Protein AF-A0A7X6URT0-F1 (afdb_monomer)

Solvent-accessible surface area (backbone atoms only — not comparable to full-atom values): 8533 Å² total; per-residue (Å²): 134,80,68,89,43,73,66,56,45,52,53,51,47,53,52,52,43,52,52,22,53,51,53,45,68,74,49,70,93,68,91,60,69,86,73,77,69,92,66,58,69,69,62,54,50,52,52,52,52,51,54,47,52,52,51,55,54,51,51,64,73,51,76,65,82,70,86,81,68,63,72,61,50,54,57,54,46,63,75,30,63,69,38,48,68,62,54,54,51,45,50,29,50,50,52,44,18,50,49,49,18,54,52,42,22,61,68,31,26,84,78,68,35,60,70,61,16,44,54,54,10,49,52,51,21,51,48,45,45,50,61,73,64,55,67,78,93,74,87,93,80,86,77,85,132

pLDDT: mean 75.37, std 14.19, range [40.09, 92.75]

Radius of gyration: 19.36 Å; Cα contacts (8 Å, |Δi|>4): 88; chains: 1; bounding box: 54×44×46 Å

Secondary structure (DSSP, 8-state):
----SHHHHHHHHHHHHHHHHHHHHHS----------SS-HH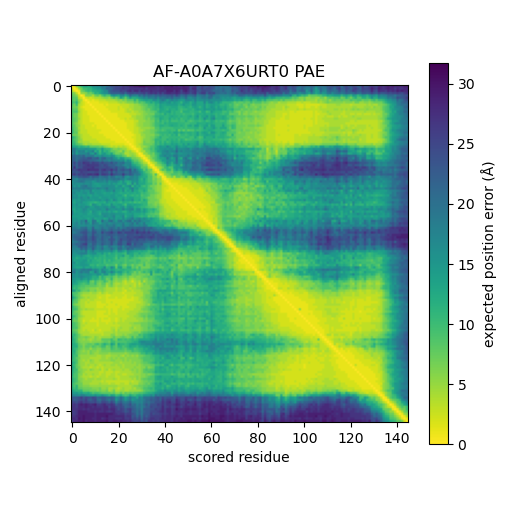HHHHHHHHHHHHHHHHHHHTTTS-SS--HHHHHHHHHTTTSHHHHHHHHHHHHHHHHHHHHHHHHHHHHH-HHHHHHHHHHHHHHHHHHHH-------S----

Mean predicted aligned error: 11.7 Å

Foldseek 3Di:
DPPPDPVVLVVVLVVLLVVLVVQLVVQPDDDFDPDDDPDDPVVLVVVLVVQVVVVVVVCVVVVPPPPDDPSSVVSVCVNCVSVNSVVSSVVSLQSNLVSQLVVQQVVCCVPPHNPVSNVVSVVSSVVSCCVSVCDDPDDPPPDDD

Structure (mmCIF, N/CA/C/O backbone):
data_AF-A0A7X6URT0-F1
#
_entry.id   AF-A0A7X6URT0-F1
#
loop_
_atom_site.group_PDB
_atom_site.id
_atom_site.type_symbol
_atom_site.label_atom_id
_atom_site.label_alt_id
_atom_site.label_comp_id
_atom_site.label_asym_id
_atom_site.label_entity_id
_atom_site.label_seq_id
_atom_site.pdbx_PDB_ins_code
_atom_site.Cartn_x
_atom_site.Cartn_y
_atom_site.Cartn_z
_atom_site.occupancy
_atom_site.B_iso_or_equiv
_atom_site.auth_seq_id
_atom_site.auth_comp_id
_atom_site.auth_asym_id
_atom_site.auth_atom_id
_atom_site.pdbx_PDB_model_num
ATOM 1 N N . MET A 1 1 ? -20.483 3.414 1.244 1.00 42.28 1 MET A N 1
ATOM 2 C CA . MET A 1 1 ? -21.328 2.794 2.282 1.00 42.28 1 MET A CA 1
ATOM 3 C C . MET A 1 1 ? -20.397 2.156 3.295 1.00 42.28 1 MET A C 1
ATOM 5 O O . MET A 1 1 ? -19.722 1.196 2.954 1.00 42.28 1 MET A O 1
ATOM 9 N N . VAL A 1 2 ? -20.244 2.770 4.468 1.00 47.59 2 VAL A N 1
ATOM 10 C CA . VAL A 1 2 ? -19.432 2.207 5.557 1.00 47.59 2 VAL A CA 1
ATOM 11 C C . VAL A 1 2 ? -20.290 1.127 6.224 1.00 47.59 2 VAL A C 1
ATOM 13 O O . VAL A 1 2 ? -21.434 1.435 6.560 1.00 47.59 2 VAL A O 1
ATOM 16 N N . PRO A 1 3 ? -19.822 -0.126 6.353 1.00 50.03 3 PRO A N 1
ATOM 17 C CA . PRO A 1 3 ? -20.607 -1.187 6.971 1.00 50.03 3 PRO A CA 1
ATOM 18 C C . PRO A 1 3 ? -20.924 -0.808 8.419 1.00 50.03 3 PRO A C 1
ATOM 20 O O . PRO A 1 3 ? -20.024 -0.657 9.239 1.00 50.03 3 PRO A O 1
ATOM 23 N N . THR A 1 4 ? -22.210 -0.624 8.708 1.00 66.50 4 THR A N 1
ATOM 24 C CA . THR A 1 4 ? -22.725 -0.217 10.025 1.00 66.50 4 THR A CA 1
ATOM 25 C C . THR A 1 4 ? -22.701 -1.370 11.034 1.00 66.50 4 THR A C 1
ATOM 27 O O . THR A 1 4 ? -22.752 -1.127 12.232 1.00 66.50 4 THR A O 1
ATOM 30 N N . ASN A 1 5 ? -22.571 -2.612 10.549 1.00 78.56 5 ASN A N 1
ATOM 31 C CA . ASN A 1 5 ? -22.573 -3.828 11.358 1.00 78.56 5 ASN A CA 1
ATOM 32 C C . ASN A 1 5 ? -21.189 -4.489 11.380 1.00 78.56 5 ASN A C 1
ATOM 34 O O . ASN A 1 5 ? -20.528 -4.619 10.343 1.00 78.56 5 ASN A O 1
ATOM 38 N N . ASP A 1 6 ? -20.783 -4.976 12.554 1.00 82.06 6 ASP A N 1
ATOM 39 C CA . ASP A 1 6 ? -19.510 -5.680 12.750 1.00 82.06 6 ASP A CA 1
ATOM 40 C C . ASP A 1 6 ? -19.368 -6.923 11.874 1.00 82.06 6 ASP A C 1
ATOM 42 O O . ASP A 1 6 ? -18.290 -7.193 11.346 1.00 82.06 6 ASP A O 1
ATOM 46 N N . THR A 1 7 ? -20.467 -7.634 11.635 1.00 84.62 7 THR A N 1
ATOM 47 C CA . THR A 1 7 ? -20.500 -8.792 10.737 1.00 84.62 7 THR A CA 1
ATOM 48 C C . THR A 1 7 ? -20.125 -8.410 9.306 1.00 84.62 7 THR A C 1
ATOM 50 O O . THR A 1 7 ? -19.255 -9.041 8.710 1.00 84.62 7 THR A O 1
ATOM 53 N N . SER A 1 8 ? -20.698 -7.332 8.768 1.00 85.81 8 SER A N 1
ATOM 54 C CA . SER A 1 8 ? -20.391 -6.844 7.418 1.00 85.81 8 SER A CA 1
ATOM 55 C C . SER A 1 8 ? -18.935 -6.396 7.275 1.00 85.81 8 SER A C 1
ATOM 57 O O . SER A 1 8 ? -18.334 -6.579 6.214 1.00 85.81 8 SER A O 1
ATOM 59 N N . PHE A 1 9 ? -18.348 -5.841 8.340 1.00 85.31 9 PHE A N 1
ATOM 60 C CA . PHE A 1 9 ? -16.924 -5.514 8.373 1.00 85.31 9 PHE A CA 1
ATOM 61 C C . PHE A 1 9 ? -16.063 -6.776 8.241 1.00 85.31 9 PHE A C 1
ATOM 63 O O . PHE A 1 9 ? -15.220 -6.845 7.347 1.00 85.31 9 PHE A O 1
ATOM 70 N N . TRP A 1 10 ? -16.307 -7.792 9.071 1.00 87.12 10 TRP A N 1
ATOM 71 C CA . TRP A 1 10 ? -15.522 -9.028 9.041 1.00 87.12 10 TRP A CA 1
ATOM 72 C C . TRP A 1 10 ? -15.698 -9.808 7.738 1.00 87.12 10 TRP A C 1
ATOM 74 O O . TRP A 1 10 ? -14.711 -10.288 7.188 1.00 87.12 10 TRP A O 1
ATOM 84 N N . VAL A 1 11 ? -16.909 -9.856 7.177 1.00 89.75 11 VAL A N 1
ATOM 85 C CA . VAL A 1 11 ? -17.157 -10.449 5.850 1.00 89.75 11 VAL A CA 1
ATOM 86 C C . VAL A 1 11 ? -16.359 -9.716 4.763 1.00 89.75 11 VAL A C 1
ATOM 88 O O . VAL A 1 11 ? -15.735 -10.349 3.907 1.00 89.75 11 VAL A O 1
ATOM 91 N N . SER A 1 12 ? -16.305 -8.381 4.820 1.00 86.88 12 SER A N 1
ATOM 92 C CA . SER A 1 12 ? -15.501 -7.578 3.887 1.00 86.88 12 SER A CA 1
ATOM 93 C C . SER A 1 12 ? -14.002 -7.858 4.038 1.00 86.88 12 SER A C 1
ATOM 95 O O . SER A 1 12 ? -13.311 -8.051 3.044 1.00 86.88 12 SER A O 1
ATOM 97 N N . ILE A 1 13 ? -13.490 -7.952 5.268 1.00 90.38 13 ILE A N 1
ATOM 98 C CA . ILE A 1 13 ? -12.083 -8.303 5.512 1.00 90.38 13 ILE A CA 1
ATOM 99 C C . ILE A 1 13 ? -11.764 -9.705 4.984 1.00 90.38 13 ILE A C 1
ATOM 101 O O . ILE A 1 13 ? -10.800 -9.865 4.240 1.00 90.38 13 ILE A O 1
ATOM 105 N N . VAL A 1 14 ? -12.579 -10.712 5.312 1.00 92.38 14 VAL A N 1
ATOM 106 C CA . VAL A 1 14 ? -12.352 -12.099 4.877 1.00 92.38 14 VAL A CA 1
ATOM 107 C C . VAL A 1 14 ? -12.377 -12.209 3.353 1.00 92.38 14 VAL A C 1
ATOM 109 O O . VAL A 1 14 ? -11.502 -12.852 2.774 1.00 92.38 14 VAL A O 1
ATOM 112 N N . SER A 1 15 ? -13.328 -11.551 2.689 1.00 90.00 15 SER A N 1
ATOM 113 C CA . SER A 1 15 ? -13.406 -11.534 1.222 1.00 90.00 15 SER A CA 1
ATOM 114 C C . SER A 1 15 ? -12.202 -10.844 0.574 1.00 90.00 15 SER A C 1
ATOM 116 O O . SER A 1 15 ? -11.610 -11.410 -0.345 1.00 90.00 15 SER A O 1
ATOM 118 N N . VAL A 1 16 ? -11.779 -9.676 1.074 1.00 89.56 16 VAL A N 1
ATOM 119 C CA . VAL A 1 16 ? -10.601 -8.956 0.558 1.00 89.56 16 VAL A CA 1
ATOM 120 C C . VAL A 1 16 ? -9.321 -9.758 0.780 1.00 89.56 16 VAL A C 1
ATOM 122 O O . VAL A 1 16 ? -8.513 -9.873 -0.140 1.00 89.56 16 VAL A O 1
ATOM 125 N N . VAL A 1 17 ? -9.139 -10.345 1.965 1.00 91.62 17 VAL A N 1
ATOM 126 C CA . VAL A 1 17 ? -7.972 -11.181 2.279 1.00 91.62 17 VAL A CA 1
ATOM 127 C C . VAL A 1 17 ? -7.945 -12.421 1.390 1.00 91.62 17 VAL A C 1
ATOM 129 O O . VAL A 1 17 ? -6.905 -12.723 0.811 1.00 91.62 17 VAL A O 1
ATOM 132 N N . SER A 1 18 ? -9.082 -13.096 1.211 1.00 91.56 18 SER A N 1
ATOM 133 C CA . SER A 1 18 ? -9.185 -14.273 0.338 1.00 91.56 18 SER A CA 1
ATOM 134 C C . SER A 1 18 ? -8.843 -13.925 -1.111 1.00 91.56 18 SER A C 1
ATOM 136 O O . SER A 1 18 ? -8.033 -14.607 -1.738 1.00 91.56 18 SER A O 1
ATOM 138 N N . LEU A 1 19 ? -9.395 -12.821 -1.626 1.00 91.31 19 LEU A N 1
ATOM 139 C CA . LEU A 1 19 ? -9.099 -12.325 -2.968 1.00 91.31 19 LEU A CA 1
ATOM 140 C C . LEU A 1 19 ? -7.617 -11.958 -3.120 1.00 91.31 19 LEU A C 1
ATOM 142 O O . LEU A 1 19 ? -6.995 -12.301 -4.121 1.00 91.31 19 LEU A O 1
ATOM 146 N N . ALA A 1 20 ? -7.036 -11.284 -2.129 1.00 88.31 20 ALA A N 1
ATOM 147 C CA . ALA A 1 20 ? -5.642 -10.866 -2.174 1.00 88.31 20 ALA A CA 1
ATOM 148 C C . ALA A 1 20 ? -4.674 -12.057 -2.088 1.00 88.31 20 ALA A C 1
ATOM 150 O O . ALA A 1 20 ? -3.683 -12.079 -2.815 1.00 88.31 20 ALA A O 1
ATOM 151 N N . ILE A 1 21 ? -4.973 -13.076 -1.272 1.00 89.88 21 ILE A N 1
ATOM 152 C CA . ILE A 1 21 ? -4.211 -14.334 -1.246 1.00 89.88 21 ILE A CA 1
ATOM 153 C C . ILE A 1 21 ? -4.302 -15.024 -2.607 1.00 89.88 21 ILE A C 1
ATOM 155 O O . ILE A 1 21 ? -3.271 -15.398 -3.163 1.00 89.88 21 ILE A O 1
ATOM 159 N N . TRP A 1 22 ? -5.507 -15.147 -3.171 1.00 90.88 22 TRP A N 1
ATOM 160 C CA . TRP A 1 22 ? -5.704 -15.758 -4.485 1.00 90.88 22 TRP A CA 1
ATOM 161 C C . TRP A 1 22 ? -4.885 -15.043 -5.567 1.00 90.88 22 TRP A C 1
ATOM 163 O O . TRP A 1 22 ? -4.080 -15.680 -6.241 1.00 90.88 22 TRP A O 1
ATOM 173 N N . LEU A 1 23 ? -4.978 -13.712 -5.653 1.00 86.81 23 LEU A N 1
ATOM 174 C CA . LEU A 1 23 ? -4.191 -12.914 -6.598 1.00 86.81 23 LEU A CA 1
ATOM 175 C C . LEU A 1 23 ? -2.678 -13.044 -6.368 1.00 86.81 23 LEU A C 1
ATOM 177 O O . LEU A 1 23 ? -1.917 -13.149 -7.329 1.00 86.81 23 LEU A O 1
ATOM 181 N N . TYR A 1 24 ? -2.228 -13.049 -5.109 1.00 86.12 24 TYR A N 1
ATOM 182 C CA . TYR A 1 24 ? -0.810 -13.190 -4.774 1.00 86.12 24 TYR A CA 1
ATOM 183 C C . TYR A 1 24 ? -0.246 -14.548 -5.212 1.00 86.12 24 TYR A C 1
ATOM 185 O O . TYR A 1 24 ? 0.870 -14.608 -5.733 1.00 86.12 24 TYR A O 1
ATOM 193 N N . LEU A 1 25 ? -1.016 -15.624 -5.026 1.00 86.06 25 LEU A N 1
ATOM 194 C CA . LEU A 1 25 ? -0.642 -16.976 -5.440 1.00 86.06 25 LEU A CA 1
ATOM 195 C C . LEU A 1 25 ? -0.706 -17.152 -6.964 1.00 86.06 25 LEU A C 1
ATOM 197 O O . LEU A 1 25 ? 0.165 -17.801 -7.537 1.00 86.06 25 LEU A O 1
ATOM 201 N N . SER A 1 26 ? -1.687 -16.540 -7.635 1.00 86.44 26 SER A N 1
ATOM 202 C CA . SER A 1 26 ? -1.822 -16.585 -9.098 1.00 86.44 26 SER A CA 1
ATOM 203 C C . SER A 1 26 ? -0.756 -15.779 -9.846 1.00 86.44 26 SER A C 1
ATOM 205 O O . SER A 1 26 ? -0.577 -15.983 -11.045 1.00 86.44 26 SER A O 1
ATOM 207 N N . MET A 1 27 ? -0.033 -14.883 -9.169 1.00 79.81 27 MET A N 1
ATOM 208 C CA . MET A 1 27 ? 1.046 -14.082 -9.753 1.00 79.81 27 MET A CA 1
ATOM 209 C C . MET A 1 27 ? 2.421 -14.563 -9.251 1.00 79.81 27 MET A C 1
ATOM 211 O O . MET A 1 27 ? 2.997 -13.943 -8.348 1.00 79.81 27 MET A O 1
ATOM 215 N N . PRO A 1 28 ? 2.992 -15.650 -9.813 1.00 74.38 28 PRO A N 1
ATOM 216 C CA . PRO A 1 28 ? 4.332 -16.111 -9.454 1.00 74.38 28 PRO A CA 1
ATOM 217 C C . PRO A 1 28 ? 5.385 -15.037 -9.741 1.00 74.38 28 PRO A C 1
ATOM 219 O O . PRO A 1 28 ? 5.239 -14.211 -10.641 1.00 74.38 28 PRO A O 1
ATOM 222 N N . HIS A 1 29 ? 6.464 -15.016 -8.961 1.00 67.75 29 HIS A N 1
ATOM 223 C CA . HIS A 1 29 ? 7.512 -14.014 -9.134 1.00 67.75 29 HIS A CA 1
ATOM 224 C C . HIS A 1 29 ? 8.173 -14.144 -10.514 1.00 67.75 29 HIS A C 1
ATOM 226 O O . HIS A 1 29 ? 8.703 -15.198 -10.858 1.00 67.75 29 HIS A O 1
ATOM 232 N N . ARG A 1 30 ? 8.166 -13.057 -11.291 1.00 70.44 30 ARG A N 1
ATOM 233 C CA . ARG A 1 30 ? 8.836 -12.977 -12.590 1.00 70.44 30 ARG A CA 1
ATOM 234 C C . ARG A 1 30 ? 9.939 -11.933 -12.517 1.00 70.44 30 ARG A C 1
ATOM 236 O O . ARG A 1 30 ? 9.696 -10.811 -12.081 1.00 70.44 30 ARG A O 1
ATOM 243 N N . ILE A 1 31 ? 11.139 -12.302 -12.957 1.00 63.59 31 ILE A N 1
ATOM 244 C CA . ILE A 1 31 ? 12.250 -11.362 -13.110 1.00 63.59 31 ILE A CA 1
ATOM 245 C C . ILE A 1 31 ? 12.006 -10.585 -14.405 1.00 63.59 31 ILE A C 1
ATOM 247 O O . ILE A 1 31 ? 12.226 -11.098 -15.501 1.00 63.59 31 ILE A O 1
ATOM 251 N N . GLU A 1 32 ? 11.512 -9.358 -14.284 1.00 62.59 32 GLU A N 1
ATOM 252 C CA . GLU A 1 32 ? 11.363 -8.450 -15.421 1.00 62.59 32 GLU A CA 1
ATOM 253 C C . GLU A 1 32 ? 12.674 -7.690 -15.664 1.00 62.59 32 GLU A C 1
ATOM 255 O O . GLU A 1 32 ? 13.348 -7.250 -14.728 1.00 62.59 32 GLU A O 1
ATOM 260 N N . ARG A 1 33 ? 13.071 -7.550 -16.936 1.00 60.47 33 ARG A N 1
ATOM 261 C CA . ARG A 1 33 ? 14.253 -6.761 -17.306 1.00 60.47 33 ARG A CA 1
ATOM 262 C C . ARG A 1 33 ? 13.957 -5.293 -17.010 1.00 60.47 33 ARG A C 1
ATOM 264 O O . ARG A 1 33 ? 13.045 -4.720 -17.597 1.00 60.47 33 ARG A O 1
ATOM 271 N N . GLY A 1 34 ? 14.750 -4.686 -16.128 1.00 58.88 34 GLY A N 1
ATOM 272 C CA . GLY A 1 34 ? 14.668 -3.258 -15.836 1.00 58.88 34 GLY A CA 1
ATOM 273 C C . GLY A 1 34 ? 14.985 -2.443 -17.087 1.00 58.88 34 GLY A C 1
ATOM 274 O O . GLY A 1 34 ? 16.150 -2.252 -17.429 1.00 58.88 34 GLY A O 1
ATOM 275 N N . HIS A 1 35 ? 13.950 -1.983 -17.786 1.00 56.94 35 HIS A N 1
ATOM 276 C CA . HIS A 1 35 ? 14.113 -1.080 -18.914 1.00 56.94 35 HIS A CA 1
ATOM 277 C C . HIS A 1 35 ? 14.430 0.311 -18.360 1.00 56.94 35 HIS A C 1
ATOM 279 O O . HIS A 1 35 ? 13.576 0.957 -17.751 1.00 56.94 35 HIS A O 1
ATOM 285 N N . ARG A 1 36 ? 15.676 0.770 -18.516 1.00 54.75 36 ARG A N 1
ATOM 286 C CA . ARG A 1 36 ? 16.015 2.156 -18.189 1.00 54.75 36 ARG A CA 1
ATOM 287 C C . ARG A 1 36 ? 15.424 3.045 -19.277 1.00 54.75 36 ARG A C 1
ATOM 289 O O . ARG A 1 36 ? 15.827 2.949 -20.431 1.00 54.75 36 ARG A O 1
ATOM 296 N N . SER A 1 37 ? 14.457 3.880 -18.905 1.00 54.97 37 SER A N 1
ATOM 297 C CA . SER A 1 37 ? 13.979 4.956 -19.776 1.00 54.97 37 SER A CA 1
ATOM 298 C C . SER A 1 37 ? 15.174 5.816 -20.226 1.00 54.97 37 SER A C 1
ATOM 300 O O . SER A 1 37 ? 16.034 6.107 -19.391 1.00 54.97 37 SER A O 1
ATOM 302 N N . PRO A 1 38 ? 15.253 6.226 -21.505 1.00 58.59 38 PRO A N 1
ATOM 303 C CA . PRO A 1 38 ? 16.344 7.060 -22.020 1.00 58.59 38 PRO A CA 1
ATOM 304 C C . PRO A 1 38 ? 16.317 8.506 -21.489 1.00 58.59 38 PRO A C 1
ATOM 306 O O . PRO A 1 38 ? 17.240 9.273 -21.749 1.00 58.59 38 PRO A O 1
ATOM 309 N N . LEU A 1 39 ? 15.274 8.897 -20.749 1.00 58.31 39 LEU A N 1
ATOM 310 C CA . LEU A 1 39 ? 15.157 10.221 -20.141 1.00 58.31 39 LEU A CA 1
ATOM 311 C C . LEU A 1 39 ? 16.023 10.353 -18.885 1.00 58.31 39 LEU A C 1
ATOM 313 O O . LEU A 1 39 ? 16.026 9.488 -18.006 1.00 58.31 39 LEU A O 1
ATOM 317 N N . SER A 1 40 ? 16.720 11.484 -18.774 1.00 72.19 40 SER A N 1
ATOM 318 C CA . SER A 1 40 ? 17.519 11.811 -17.599 1.00 72.19 40 SER A CA 1
ATOM 319 C C . SER A 1 40 ? 16.629 11.917 -16.351 1.00 72.19 40 SER A C 1
ATOM 321 O O . SER A 1 40 ? 15.550 12.515 -16.358 1.00 72.19 40 SER A O 1
ATOM 323 N N . VAL A 1 41 ? 17.099 11.320 -15.251 1.00 74.81 41 VAL A N 1
ATOM 324 C CA . VAL A 1 41 ? 16.427 11.291 -13.939 1.00 74.81 41 VAL A CA 1
ATOM 325 C C . VAL A 1 41 ? 15.853 12.652 -13.494 1.00 74.81 41 VAL A C 1
ATOM 327 O O . VAL A 1 41 ? 14.707 12.660 -13.038 1.00 74.81 41 VAL A O 1
ATOM 330 N N . PRO A 1 42 ? 16.552 13.801 -13.640 1.00 77.44 42 PRO A N 1
ATOM 331 C CA . PRO A 1 42 ? 16.002 15.089 -13.209 1.00 77.44 42 PRO A CA 1
ATOM 332 C C . PRO A 1 42 ? 14.768 15.529 -14.009 1.00 77.44 42 PRO A C 1
ATOM 334 O O . PRO A 1 42 ? 13.811 16.023 -13.419 1.00 77.44 42 PRO A O 1
ATOM 337 N N . VAL A 1 43 ? 14.733 15.298 -15.326 1.00 79.25 43 VAL A N 1
ATOM 338 C CA . VAL A 1 43 ? 13.586 15.683 -16.171 1.00 79.25 43 VAL A CA 1
ATOM 339 C C . VAL A 1 43 ? 12.354 14.863 -15.801 1.00 79.25 43 VAL A C 1
ATOM 341 O O . VAL A 1 43 ? 11.257 15.401 -15.651 1.00 79.25 43 VAL A O 1
ATOM 344 N N . LYS A 1 44 ? 12.549 13.562 -15.568 1.00 72.19 44 LYS A N 1
ATOM 345 C CA . LYS A 1 44 ? 11.497 12.663 -15.092 1.00 72.19 44 LYS A CA 1
ATOM 346 C C . LYS A 1 44 ? 10.942 13.108 -13.737 1.00 72.19 44 LYS A C 1
ATOM 348 O O . LYS A 1 44 ? 9.729 13.144 -13.559 1.00 72.19 44 LYS A O 1
ATOM 353 N N . PHE A 1 45 ? 11.806 13.486 -12.795 1.00 78.88 45 PHE A N 1
ATOM 354 C CA . PHE A 1 45 ? 11.371 13.956 -11.479 1.00 78.88 45 PHE A CA 1
ATOM 355 C C . PHE A 1 45 ? 10.517 15.227 -11.566 1.00 78.88 45 PHE A C 1
ATOM 357 O O . PHE A 1 45 ? 9.456 15.297 -10.944 1.00 78.88 45 PHE A O 1
ATOM 364 N N . VAL A 1 46 ? 10.938 16.202 -12.377 1.00 84.12 46 VAL A N 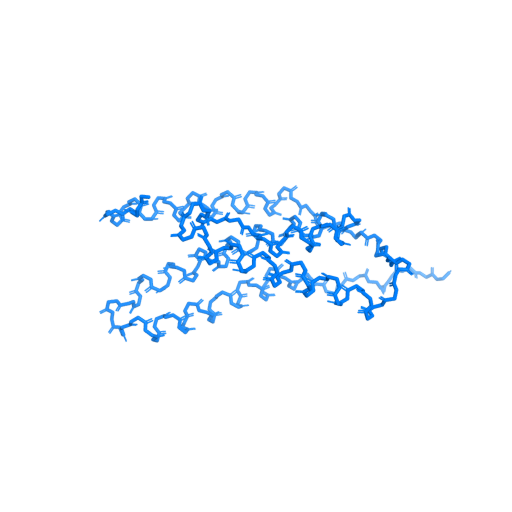1
ATOM 365 C CA . VAL A 1 46 ? 10.188 17.449 -12.589 1.00 84.12 46 VAL A CA 1
ATOM 366 C C . VAL A 1 46 ? 8.823 17.166 -13.216 1.00 84.12 46 VAL A C 1
ATOM 368 O O . VAL A 1 46 ? 7.814 17.656 -12.714 1.00 84.12 46 VAL A O 1
ATOM 371 N N . LEU A 1 47 ? 8.768 16.325 -14.253 1.00 81.50 47 LEU A N 1
ATOM 372 C CA . LEU A 1 47 ? 7.518 15.975 -14.927 1.00 81.50 47 LEU A CA 1
ATOM 373 C C . LEU A 1 47 ? 6.532 15.282 -13.976 1.00 81.50 47 LEU A C 1
ATOM 375 O O . LEU A 1 47 ? 5.372 15.681 -13.894 1.00 81.50 47 LEU A O 1
ATOM 379 N N . ILE A 1 48 ? 6.995 14.279 -13.222 1.00 80.06 48 ILE A N 1
ATOM 380 C CA . ILE A 1 48 ? 6.165 13.564 -12.241 1.00 80.06 48 ILE A CA 1
ATOM 381 C C . ILE A 1 48 ? 5.651 14.539 -11.182 1.00 80.06 48 ILE A C 1
ATOM 383 O O . ILE A 1 48 ? 4.461 14.539 -10.876 1.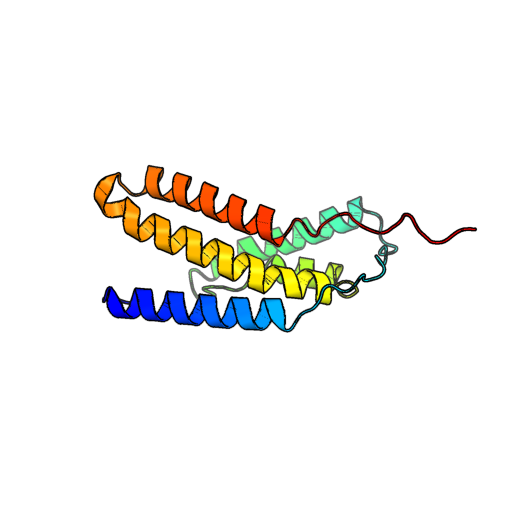00 80.06 48 ILE A O 1
ATOM 387 N N . THR A 1 49 ? 6.526 15.393 -10.649 1.00 80.25 49 THR A N 1
ATOM 388 C CA . THR A 1 49 ? 6.160 16.381 -9.627 1.00 80.25 49 THR A CA 1
ATOM 389 C C . THR A 1 49 ? 5.100 17.348 -10.149 1.00 80.25 49 THR A C 1
ATOM 391 O O . THR A 1 49 ? 4.123 17.618 -9.451 1.00 80.25 49 THR A O 1
ATOM 394 N N . LEU A 1 50 ? 5.242 17.820 -11.389 1.00 83.56 50 LEU A N 1
ATOM 395 C CA . LEU A 1 50 ? 4.289 18.724 -12.030 1.00 83.56 50 LEU A CA 1
ATOM 396 C C . LEU A 1 50 ? 2.925 18.047 -12.221 1.00 83.56 50 LEU A C 1
ATOM 398 O O . LEU A 1 50 ? 1.903 18.605 -11.821 1.00 83.56 50 LEU A O 1
ATOM 402 N N . VAL A 1 51 ? 2.903 16.816 -12.744 1.00 80.50 51 VAL A N 1
ATOM 403 C CA . VAL A 1 51 ? 1.665 16.043 -12.946 1.00 80.50 51 VAL A CA 1
ATOM 404 C C . VAL A 1 51 ? 0.968 15.755 -11.615 1.00 80.50 51 VAL A C 1
ATOM 406 O O . VAL A 1 51 ? -0.233 15.985 -11.488 1.00 80.50 51 VAL A O 1
ATOM 409 N N . VAL A 1 52 ? 1.709 15.303 -10.598 1.00 78.25 52 VAL A N 1
ATOM 410 C CA . VAL A 1 52 ? 1.158 15.021 -9.263 1.00 78.25 52 VAL A CA 1
ATOM 411 C C . VAL A 1 52 ? 0.606 16.290 -8.617 1.00 78.25 52 VAL A C 1
ATOM 413 O O . VAL A 1 52 ? -0.501 16.263 -8.086 1.00 78.25 52 VAL A O 1
ATOM 416 N N . THR A 1 53 ? 1.325 17.410 -8.705 1.00 80.12 53 THR A N 1
ATOM 417 C CA . THR A 1 53 ? 0.875 18.693 -8.145 1.00 80.12 53 THR A CA 1
ATOM 418 C C . THR A 1 53 ? -0.402 19.173 -8.835 1.00 80.12 53 THR A C 1
ATOM 420 O O . THR A 1 53 ? -1.368 19.519 -8.156 1.00 80.12 53 THR A O 1
ATOM 423 N N . GLY A 1 54 ? -0.463 19.112 -10.170 1.00 79.31 54 GLY A N 1
ATOM 424 C CA . GLY A 1 54 ? -1.670 19.453 -10.928 1.00 79.31 54 GLY A CA 1
ATOM 425 C C . GLY A 1 54 ? -2.869 18.577 -10.553 1.00 79.31 54 GLY A C 1
ATOM 426 O O . GLY A 1 54 ? -3.967 19.084 -10.324 1.00 79.31 54 GLY A O 1
ATOM 427 N N . LEU A 1 55 ? -2.654 17.269 -10.397 1.00 72.88 55 LEU A N 1
ATOM 428 C CA . LEU A 1 55 ? -3.686 16.325 -9.959 1.00 72.88 55 LEU A CA 1
ATOM 429 C C . LEU A 1 55 ? -4.185 16.620 -8.535 1.00 72.88 55 LEU A C 1
ATOM 431 O O . LEU A 1 55 ? -5.390 16.571 -8.285 1.00 72.88 55 LEU A O 1
ATOM 435 N N . VAL A 1 56 ? -3.292 16.977 -7.606 1.00 76.12 56 VAL A N 1
ATOM 436 C CA . VAL A 1 56 ? -3.660 17.376 -6.235 1.00 76.12 56 VAL A CA 1
ATOM 437 C C . VAL A 1 56 ? -4.496 18.658 -6.235 1.00 76.12 56 VAL A C 1
ATOM 439 O O . VAL A 1 56 ? -5.506 18.724 -5.532 1.00 76.12 56 VAL A O 1
ATOM 442 N N . ILE A 1 57 ? -4.133 19.647 -7.057 1.00 79.50 57 ILE A N 1
ATOM 443 C CA . ILE A 1 57 ? -4.899 20.892 -7.206 1.00 79.50 57 ILE A CA 1
ATOM 444 C C . ILE A 1 57 ? -6.300 20.595 -7.759 1.00 79.50 57 ILE A C 1
ATOM 446 O O . ILE A 1 57 ? -7.295 21.035 -7.182 1.00 79.50 57 ILE A O 1
ATOM 450 N N . MET A 1 58 ? -6.406 19.779 -8.815 1.00 73.19 58 MET A N 1
ATOM 451 C CA . MET A 1 58 ? -7.705 19.374 -9.370 1.00 73.19 58 MET A CA 1
ATOM 452 C C . MET A 1 58 ? -8.557 18.590 -8.369 1.00 73.19 58 MET A C 1
ATOM 454 O O . MET A 1 58 ? -9.767 18.800 -8.293 1.00 73.19 58 MET A O 1
ATOM 458 N N . LYS A 1 59 ? -7.946 17.724 -7.550 1.00 68.50 59 LYS A N 1
ATOM 459 C CA . LYS A 1 59 ? -8.650 17.031 -6.462 1.00 68.50 59 LYS A CA 1
ATOM 460 C C . LYS A 1 59 ? -9.265 18.024 -5.471 1.00 68.50 59 LYS A C 1
ATOM 462 O O . LYS A 1 59 ? -10.393 17.814 -5.029 1.00 68.50 59 LYS A O 1
ATOM 467 N N . GLY A 1 60 ? -8.546 19.100 -5.144 1.00 68.62 60 GLY A N 1
ATOM 468 C CA . GLY A 1 60 ? -9.051 20.188 -4.304 1.00 68.62 60 GLY A CA 1
ATOM 469 C C . GLY A 1 60 ? -10.263 20.902 -4.912 1.00 68.62 60 GLY A C 1
ATOM 470 O O . GLY A 1 60 ? -11.202 21.229 -4.188 1.00 68.62 60 GLY A O 1
ATOM 471 N N . LEU A 1 61 ? -10.280 21.074 -6.239 1.00 70.75 61 LEU A N 1
ATOM 472 C CA . LEU A 1 61 ? -11.395 21.683 -6.976 1.00 70.75 61 LEU A CA 1
ATOM 473 C C . LEU A 1 61 ? -12.632 20.772 -7.046 1.00 70.75 61 LEU A C 1
ATOM 475 O O . LEU A 1 61 ? -13.756 21.255 -6.960 1.00 70.75 61 LEU A O 1
ATOM 479 N N . LEU A 1 62 ? -12.438 19.455 -7.146 1.00 68.00 62 LEU A N 1
ATOM 480 C CA . LEU A 1 62 ? -13.518 18.473 -7.324 1.00 68.00 62 LEU A CA 1
ATOM 481 C C . LEU A 1 62 ? -14.168 17.989 -6.013 1.00 68.00 62 LEU A C 1
ATOM 483 O O . LEU A 1 62 ? -15.082 17.169 -6.081 1.00 68.00 62 LEU A O 1
ATOM 487 N N . ARG A 1 63 ? -13.693 18.459 -4.843 1.00 59.75 63 ARG A N 1
ATOM 488 C CA . ARG A 1 63 ? -14.263 18.337 -3.471 1.00 59.75 63 ARG A CA 1
ATOM 489 C C . ARG A 1 63 ? -14.989 17.027 -3.082 1.00 59.75 63 ARG A C 1
ATOM 491 O O . ARG A 1 63 ? -15.757 17.026 -2.127 1.00 59.75 63 ARG A O 1
ATOM 498 N N . GLY A 1 64 ? -14.732 15.898 -3.744 1.00 58.00 64 GLY A N 1
ATOM 499 C CA . GLY A 1 64 ? -15.351 14.609 -3.403 1.00 58.00 64 GLY A CA 1
ATOM 500 C C . GLY A 1 64 ? -15.868 13.758 -4.564 1.00 58.00 64 GLY A C 1
ATOM 501 O O . GLY A 1 64 ? -16.294 12.638 -4.306 1.00 58.00 64 GLY A O 1
ATOM 502 N N . PHE A 1 65 ? -15.798 14.205 -5.825 1.00 50.88 65 PHE A N 1
ATOM 503 C CA . PHE A 1 65 ? -16.317 13.404 -6.953 1.00 50.88 65 PHE A CA 1
ATOM 504 C C . PHE A 1 65 ? -15.418 12.222 -7.379 1.00 50.88 65 PHE A C 1
ATOM 506 O O . PHE A 1 65 ? -15.850 11.340 -8.113 1.00 50.88 65 PHE A O 1
ATOM 513 N N . MET A 1 66 ? -14.176 12.154 -6.891 1.00 44.88 66 MET A N 1
ATOM 514 C CA . MET A 1 66 ? -13.276 11.011 -7.087 1.00 44.88 66 MET A CA 1
ATOM 515 C C . MET A 1 66 ? -12.776 10.507 -5.732 1.00 44.88 66 MET A C 1
ATOM 517 O O . MET A 1 66 ? -11.767 10.981 -5.209 1.00 44.88 66 MET A O 1
ATOM 521 N N . THR A 1 67 ? -13.481 9.545 -5.140 1.00 46.38 67 THR A N 1
ATOM 522 C CA . THR A 1 67 ? -13.160 9.025 -3.802 1.00 46.38 67 THR A CA 1
ATOM 523 C C . THR A 1 67 ? -12.045 7.990 -3.754 1.00 46.38 67 THR A C 1
ATOM 525 O O . THR A 1 67 ? -11.598 7.686 -2.657 1.00 46.38 67 THR A O 1
ATOM 528 N N . SER A 1 68 ? -11.509 7.487 -4.866 1.00 52.94 68 SER A N 1
ATOM 529 C CA . SER A 1 68 ? -10.282 6.667 -4.856 1.00 52.94 68 SER A CA 1
ATOM 530 C C . SER A 1 68 ? -9.731 6.509 -6.267 1.00 52.94 68 SER A C 1
ATOM 532 O O . SER A 1 68 ? -9.810 5.442 -6.864 1.00 52.94 68 SER A O 1
ATOM 534 N N . PHE A 1 69 ? -9.180 7.582 -6.830 1.00 46.41 69 PHE A N 1
ATOM 535 C CA . PHE A 1 69 ? -8.320 7.444 -8.002 1.00 46.41 69 PHE A CA 1
ATOM 536 C C . PHE A 1 69 ? -6.868 7.489 -7.523 1.00 46.41 69 PHE A C 1
ATOM 538 O O . PHE A 1 69 ? -6.487 8.484 -6.895 1.00 46.41 69 PHE A O 1
ATOM 545 N N . PRO A 1 70 ? -6.043 6.453 -7.763 1.00 57.69 70 PRO A N 1
ATOM 546 C CA . PRO A 1 70 ? -4.627 6.494 -7.433 1.00 57.69 70 PRO A CA 1
ATOM 547 C C . PRO A 1 70 ? -3.940 7.405 -8.457 1.00 57.69 70 PRO A C 1
ATOM 549 O O . PRO A 1 70 ? -3.262 6.947 -9.368 1.00 57.69 70 PRO A O 1
ATOM 552 N N . MET A 1 71 ? -4.156 8.716 -8.330 1.00 60.78 71 MET A N 1
ATOM 553 C CA . MET A 1 71 ? -3.689 9.739 -9.273 1.00 60.78 71 MET A CA 1
ATOM 554 C C . MET A 1 71 ? -2.170 9.676 -9.469 1.00 60.78 71 MET A C 1
ATOM 556 O O . MET A 1 71 ? -1.674 9.802 -10.582 1.00 60.78 71 MET A O 1
ATOM 560 N N . VAL A 1 72 ? -1.434 9.382 -8.397 1.00 60.81 72 VAL A N 1
ATOM 561 C CA . VAL A 1 72 ? 0.020 9.162 -8.441 1.00 60.81 72 VAL A CA 1
ATOM 562 C C . VAL A 1 72 ? 0.368 7.774 -8.995 1.00 60.81 72 VAL A C 1
ATOM 564 O O . VAL A 1 72 ? 1.377 7.601 -9.675 1.00 60.81 72 VAL A O 1
ATOM 567 N N . GLY A 1 73 ?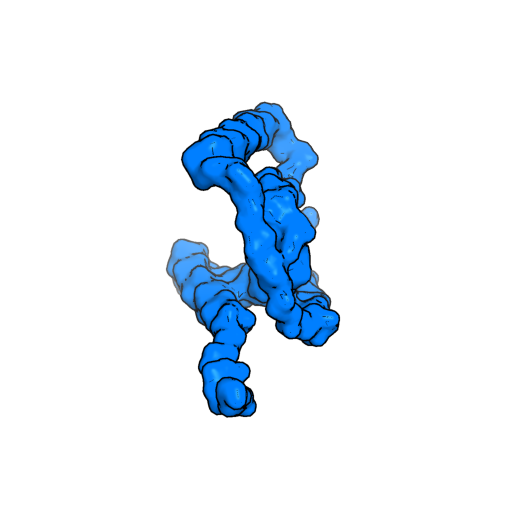 -0.493 6.784 -8.747 1.00 64.50 73 GLY A N 1
ATOM 568 C CA . GLY A 1 73 ? -0.313 5.409 -9.207 1.00 64.50 73 GLY A CA 1
ATOM 569 C C . GLY A 1 73 ? -0.305 5.293 -10.727 1.00 64.50 73 GLY A C 1
ATOM 570 O O . GLY A 1 73 ? 0.485 4.526 -11.257 1.00 64.50 73 GLY A O 1
ATOM 571 N N . VAL A 1 74 ? -1.096 6.101 -11.440 1.00 68.56 74 VAL A N 1
ATOM 572 C CA . VAL A 1 74 ? -1.112 6.105 -12.914 1.00 68.56 74 VAL A CA 1
ATOM 573 C C . VAL A 1 74 ? 0.262 6.470 -13.476 1.00 68.56 74 VAL A C 1
ATOM 575 O O . VAL A 1 74 ? 0.786 5.753 -14.321 1.00 68.56 74 VAL A O 1
ATOM 578 N N . VAL A 1 75 ? 0.888 7.531 -12.966 1.00 69.56 75 VAL A N 1
ATOM 579 C CA . VAL A 1 75 ? 2.226 7.956 -13.411 1.00 69.56 75 VAL A CA 1
ATOM 580 C C . VAL A 1 75 ? 3.278 6.895 -13.078 1.00 69.56 75 VAL A C 1
ATOM 582 O O . VAL A 1 75 ? 4.114 6.563 -13.917 1.00 69.56 75 VAL A O 1
ATOM 585 N N . ALA A 1 76 ? 3.201 6.304 -11.882 1.00 67.44 76 ALA A N 1
ATOM 586 C CA . ALA A 1 76 ? 4.079 5.205 -11.489 1.00 67.44 76 ALA A CA 1
ATOM 587 C C . ALA A 1 76 ? 3.918 3.974 -12.403 1.00 67.44 76 ALA A C 1
ATOM 589 O O . ALA A 1 76 ? 4.912 3.368 -12.794 1.00 67.44 76 ALA A O 1
ATOM 590 N N . VAL A 1 77 ? 2.683 3.640 -12.790 1.00 70.75 77 VAL A N 1
ATOM 591 C CA . VAL A 1 77 ? 2.356 2.549 -13.721 1.00 70.75 77 VAL A CA 1
ATOM 592 C C . VAL A 1 77 ? 2.851 2.853 -15.137 1.00 70.75 77 VAL A C 1
ATOM 594 O O . VAL A 1 77 ? 3.403 1.964 -15.780 1.00 70.75 77 VAL A O 1
ATOM 597 N N . TYR A 1 78 ? 2.734 4.099 -15.608 1.00 72.94 78 TYR A N 1
ATOM 598 C CA . TYR A 1 78 ? 3.284 4.526 -16.902 1.00 72.94 78 TYR A CA 1
ATOM 599 C C . TYR A 1 78 ? 4.803 4.357 -16.964 1.00 72.94 78 TYR A C 1
ATOM 601 O O . TYR A 1 78 ? 5.337 3.829 -17.941 1.00 72.94 78 TYR A O 1
ATOM 609 N N . GLU A 1 79 ? 5.502 4.771 -15.910 1.00 70.75 79 GLU A N 1
ATOM 610 C CA . GLU A 1 79 ? 6.957 4.643 -15.811 1.00 70.75 79 GLU A CA 1
ATOM 611 C C . GLU A 1 79 ? 7.412 3.191 -15.647 1.00 70.75 79 GLU A C 1
ATOM 613 O O . GLU A 1 79 ? 8.477 2.804 -16.127 1.00 70.75 79 GLU A O 1
ATOM 618 N N . ALA A 1 80 ? 6.587 2.365 -15.012 1.00 69.31 80 ALA A N 1
ATOM 619 C CA . ALA A 1 80 ? 6.828 0.945 -14.823 1.00 69.31 80 ALA A CA 1
ATOM 620 C C . ALA A 1 80 ? 6.099 0.076 -15.857 1.00 69.31 80 ALA A C 1
ATOM 622 O O . ALA A 1 80 ? 5.874 -1.104 -15.602 1.00 69.31 80 ALA A O 1
ATOM 623 N N . ARG A 1 81 ? 5.760 0.606 -17.042 1.00 70.56 81 ARG A N 1
ATOM 624 C CA . ARG A 1 81 ? 5.061 -0.161 -18.093 1.00 70.56 81 ARG A CA 1
ATOM 625 C C . ARG A 1 81 ? 5.806 -1.433 -18.523 1.00 70.56 81 ARG A C 1
ATOM 627 O O . ARG A 1 81 ? 5.193 -2.395 -18.964 1.00 70.56 81 ARG A O 1
ATOM 634 N N . TYR A 1 82 ? 7.130 -1.451 -18.362 1.00 65.69 82 TYR A N 1
ATOM 635 C CA . TYR A 1 82 ? 7.989 -2.616 -18.618 1.00 65.69 82 TYR A CA 1
ATOM 636 C C . TYR A 1 82 ? 8.224 -3.493 -17.375 1.00 65.69 82 TYR A C 1
ATOM 638 O O . TYR A 1 82 ? 8.983 -4.457 -17.432 1.00 65.69 82 TYR A O 1
ATOM 646 N N . SER A 1 83 ? 7.614 -3.143 -16.242 1.00 70.56 83 SER A N 1
ATOM 647 C CA . SER A 1 83 ? 7.661 -3.883 -14.978 1.00 70.56 83 SER A CA 1
ATOM 648 C C . SER A 1 83 ? 6.270 -4.001 -14.329 1.00 70.56 83 SER A C 1
ATOM 650 O O . SER A 1 83 ? 6.116 -3.960 -13.102 1.00 70.56 83 SER A O 1
ATOM 652 N N . LEU A 1 84 ? 5.235 -4.097 -15.175 1.00 74.06 84 LEU A N 1
ATOM 653 C CA . LEU A 1 84 ? 3.831 -4.155 -14.765 1.00 74.06 84 LEU A CA 1
ATOM 654 C C . LEU A 1 84 ? 3.538 -5.383 -13.911 1.00 74.06 84 LEU A C 1
ATOM 656 O O . LEU A 1 84 ? 2.704 -5.297 -13.017 1.00 74.06 84 LEU A O 1
ATOM 660 N N . TRP A 1 85 ? 4.218 -6.506 -14.144 1.00 72.25 85 TRP A N 1
ATOM 661 C CA . TRP A 1 85 ? 4.028 -7.710 -13.338 1.00 72.25 85 TRP A CA 1
ATOM 662 C C . TRP A 1 85 ? 4.533 -7.510 -11.907 1.00 72.25 85 TRP A C 1
ATOM 664 O O . TRP A 1 85 ? 3.887 -7.917 -10.940 1.00 72.25 85 TRP A O 1
ATOM 674 N N . THR A 1 86 ? 5.672 -6.828 -11.761 1.00 75.06 86 THR A N 1
ATOM 675 C CA . THR A 1 86 ? 6.251 -6.490 -10.457 1.00 75.06 86 THR A CA 1
ATOM 676 C C . THR A 1 86 ? 5.340 -5.540 -9.677 1.00 75.06 86 THR A C 1
ATOM 678 O O . THR A 1 86 ? 5.071 -5.781 -8.498 1.00 75.06 86 THR A O 1
ATOM 681 N N . LEU A 1 87 ? 4.806 -4.500 -10.330 1.00 76.06 87 LEU A N 1
ATOM 682 C CA . LEU A 1 87 ? 3.807 -3.619 -9.713 1.00 76.06 87 LEU A CA 1
ATOM 683 C C . LEU A 1 87 ? 2.474 -4.329 -9.451 1.00 76.06 87 LEU A C 1
ATOM 685 O O . LEU A 1 87 ? 1.845 -4.092 -8.423 1.00 76.06 87 LEU A O 1
ATOM 689 N N . GLY A 1 88 ? 2.061 -5.225 -10.344 1.00 78.94 88 GLY A N 1
AT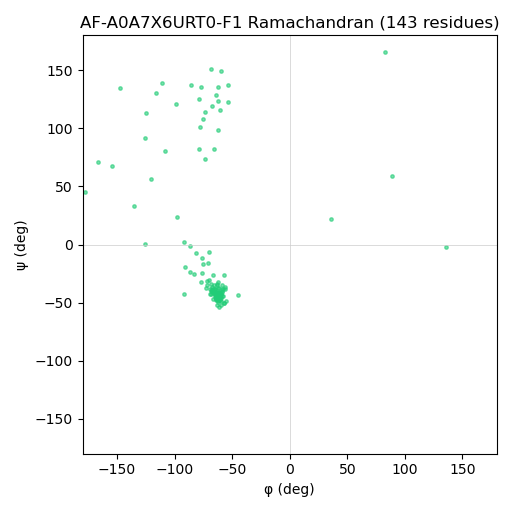OM 690 C CA . GLY A 1 88 ? 0.850 -6.028 -10.212 1.00 78.94 88 GLY A CA 1
ATOM 691 C C . GLY A 1 88 ? 0.873 -6.893 -8.956 1.00 78.94 88 GLY A C 1
ATOM 692 O O . GLY A 1 88 ? -0.105 -6.897 -8.220 1.00 78.94 88 GLY A O 1
ATOM 693 N N . ARG A 1 89 ? 2.013 -7.524 -8.629 1.00 81.44 89 ARG A N 1
ATOM 694 C CA . ARG A 1 89 ? 2.193 -8.259 -7.359 1.00 81.44 89 ARG A CA 1
ATOM 695 C C . ARG A 1 89 ? 2.182 -7.366 -6.122 1.00 81.44 89 ARG A C 1
ATOM 697 O O . ARG A 1 89 ? 1.857 -7.852 -5.040 1.00 81.44 89 ARG A O 1
ATOM 704 N N . LEU A 1 90 ? 2.544 -6.090 -6.249 1.00 82.25 90 LEU A N 1
ATOM 705 C CA . LEU A 1 90 ? 2.526 -5.165 -5.116 1.00 82.25 90 LEU A CA 1
ATOM 706 C C . LEU A 1 90 ? 1.090 -4.881 -4.659 1.00 82.25 90 LEU A C 1
ATOM 708 O O . LEU A 1 90 ? 0.858 -4.747 -3.460 1.00 82.25 90 LEU A O 1
ATOM 712 N N . ALA A 1 91 ? 0.123 -4.844 -5.582 1.00 83.75 91 ALA A N 1
ATOM 713 C CA . ALA A 1 91 ? -1.270 -4.556 -5.249 1.00 83.75 91 ALA A CA 1
ATOM 714 C C . ALA A 1 91 ? -1.873 -5.571 -4.248 1.00 83.75 91 ALA A C 1
ATOM 716 O O . ALA A 1 91 ? -2.318 -5.126 -3.189 1.00 83.75 91 ALA A O 1
ATOM 717 N N . PRO A 1 92 ? -1.811 -6.903 -4.463 1.00 86.31 92 PRO A N 1
ATOM 718 C CA . PRO A 1 92 ? -2.249 -7.890 -3.473 1.00 86.31 92 PRO A CA 1
ATOM 719 C C . PRO A 1 92 ? -1.533 -7.780 -2.121 1.00 86.31 92 PRO A C 1
ATOM 721 O O . PRO A 1 92 ? -2.166 -7.911 -1.076 1.00 86.31 92 PRO A O 1
ATOM 724 N N . VAL A 1 93 ? -0.227 -7.487 -2.113 1.00 86.44 93 VAL A N 1
ATOM 725 C CA . VAL A 1 93 ? 0.545 -7.316 -0.867 1.00 86.44 93 VAL A CA 1
ATOM 726 C C . VAL A 1 93 ? 0.052 -6.102 -0.077 1.00 86.44 93 VAL A C 1
ATOM 728 O O . VAL A 1 93 ? -0.144 -6.186 1.136 1.00 86.44 93 VAL A O 1
ATOM 731 N N . VAL A 1 94 ? -0.197 -4.983 -0.760 1.00 86.12 94 VAL A N 1
ATOM 732 C CA . VAL A 1 94 ? -0.743 -3.768 -0.143 1.00 86.12 94 VAL A CA 1
ATOM 733 C C . VAL A 1 94 ? -2.177 -3.997 0.338 1.00 86.12 94 VAL A C 1
ATOM 735 O O . VAL A 1 94 ? -2.513 -3.554 1.433 1.00 86.12 94 VAL A O 1
ATOM 738 N N . MET A 1 95 ? -3.005 -4.732 -0.412 1.00 86.62 95 MET A N 1
ATOM 739 C CA . MET A 1 95 ? -4.361 -5.107 0.015 1.00 86.62 95 MET A CA 1
ATOM 740 C C . MET A 1 95 ? -4.344 -5.915 1.320 1.00 86.62 95 MET A C 1
ATOM 742 O O . MET A 1 95 ? -5.113 -5.608 2.233 1.00 86.62 95 MET A O 1
ATOM 746 N N . LEU A 1 96 ? -3.441 -6.895 1.447 1.00 88.94 96 LEU A N 1
ATOM 747 C CA . LEU A 1 96 ? -3.268 -7.669 2.682 1.00 88.94 96 LEU A CA 1
ATOM 748 C C . LEU A 1 96 ? -2.794 -6.795 3.843 1.00 88.94 96 LEU A C 1
ATOM 750 O O . LEU A 1 96 ? -3.371 -6.847 4.929 1.00 88.94 96 LEU A O 1
ATOM 754 N N . GLY A 1 97 ? -1.783 -5.956 3.607 1.00 87.94 97 GLY A N 1
ATOM 755 C CA . GLY A 1 97 ? -1.267 -5.050 4.627 1.00 87.94 97 GLY A CA 1
ATOM 756 C C . GLY A 1 97 ? -2.339 -4.083 5.133 1.00 87.94 97 GLY A C 1
ATOM 757 O O . GLY A 1 97 ? -2.504 -3.922 6.341 1.00 87.94 97 GLY A O 1
ATOM 758 N N . LEU A 1 98 ? -3.073 -3.431 4.228 1.00 86.50 98 LEU A N 1
ATOM 759 C CA . LEU A 1 98 ? -4.119 -2.473 4.597 1.00 86.50 98 LEU A CA 1
ATOM 760 C C . LEU A 1 98 ? -5.275 -3.154 5.334 1.00 86.50 98 LEU A C 1
ATOM 762 O O . LEU A 1 98 ? -5.785 -2.598 6.304 1.00 86.50 98 LEU A O 1
ATOM 766 N N . SER A 1 99 ? -5.649 -4.371 4.930 1.00 89.38 99 SER A N 1
ATOM 767 C CA . SER A 1 99 ? -6.667 -5.160 5.635 1.00 89.38 99 SER A CA 1
ATOM 768 C C . SER A 1 99 ? -6.238 -5.474 7.072 1.00 89.38 99 SER A C 1
ATOM 770 O O . SER A 1 99 ? -7.044 -5.339 7.993 1.00 89.38 99 SER A O 1
ATOM 772 N N . ALA A 1 100 ? -4.963 -5.820 7.287 1.00 89.56 100 ALA A N 1
ATOM 773 C CA . ALA A 1 100 ? -4.407 -6.038 8.622 1.00 89.56 100 ALA A CA 1
ATOM 774 C C . ALA A 1 100 ? -4.413 -4.751 9.464 1.00 89.56 100 ALA A C 1
ATOM 776 O O . ALA A 1 100 ? -4.869 -4.771 10.607 1.00 89.56 100 ALA A O 1
ATOM 777 N N . LEU A 1 101 ? -3.979 -3.624 8.886 1.00 90.00 101 LEU A N 1
ATOM 778 C CA . LEU A 1 101 ? -3.981 -2.322 9.557 1.00 90.00 101 LEU A CA 1
ATOM 779 C C . LEU A 1 101 ? -5.384 -1.938 10.022 1.00 90.00 101 LEU A C 1
ATOM 781 O O . LEU A 1 101 ? -5.563 -1.586 11.184 1.00 90.00 101 LEU A O 1
ATOM 785 N N . ILE A 1 102 ? -6.376 -2.020 9.132 1.00 88.69 102 ILE A N 1
ATOM 786 C CA . ILE A 1 102 ? -7.756 -1.620 9.432 1.00 88.69 102 ILE A CA 1
ATOM 787 C C . ILE A 1 102 ? -8.383 -2.564 10.468 1.00 88.69 102 ILE A C 1
ATOM 789 O O . ILE A 1 102 ? -9.083 -2.099 11.365 1.00 88.69 102 ILE A O 1
ATOM 793 N N . SER A 1 103 ? -8.103 -3.869 10.392 1.00 88.31 103 SER A N 1
ATOM 794 C CA . SER A 1 103 ? -8.602 -4.851 11.369 1.00 88.31 103 SER A CA 1
ATOM 795 C C . SER A 1 103 ? -8.045 -4.593 12.771 1.00 88.31 103 SER A C 1
ATOM 797 O O . SER A 1 103 ? -8.798 -4.571 13.740 1.00 88.31 103 SER A O 1
ATOM 799 N N . ILE A 1 104 ? -6.738 -4.339 12.879 1.00 88.25 104 ILE A N 1
ATOM 800 C CA . ILE A 1 104 ? -6.076 -4.033 14.155 1.00 88.25 104 ILE A CA 1
ATOM 801 C C . ILE A 1 104 ? -6.528 -2.682 14.695 1.00 88.25 104 ILE A C 1
ATOM 803 O O . ILE A 1 104 ? -6.820 -2.574 15.883 1.00 88.25 104 ILE A O 1
ATOM 807 N N . ALA A 1 105 ? -6.629 -1.669 13.831 1.00 88.00 105 ALA A N 1
ATOM 808 C CA . ALA A 1 105 ? -7.131 -0.363 14.223 1.00 88.00 105 ALA A CA 1
ATOM 809 C C . ALA A 1 105 ? -8.544 -0.482 14.802 1.00 88.00 105 ALA A C 1
ATOM 811 O O . ALA A 1 105 ? -8.788 0.064 15.869 1.00 88.00 105 ALA A O 1
ATOM 812 N N . LYS A 1 106 ? -9.437 -1.258 14.169 1.00 86.50 106 LYS A N 1
ATOM 813 C CA . LYS A 1 106 ? -10.794 -1.479 14.680 1.00 86.50 106 LYS A CA 1
ATOM 814 C C . LYS A 1 106 ? -10.810 -2.209 16.027 1.00 86.50 106 LYS A C 1
ATOM 816 O O . LYS A 1 106 ? -11.535 -1.791 16.916 1.00 86.50 106 LYS A O 1
ATOM 821 N N . LEU A 1 107 ? -9.999 -3.255 16.198 1.00 87.88 107 LEU A N 1
ATOM 822 C CA . LEU A 1 107 ? -9.944 -4.024 17.450 1.00 87.88 107 LEU A CA 1
ATOM 823 C C . LEU A 1 107 ? -9.375 -3.223 18.629 1.00 87.88 107 LEU A C 1
ATOM 825 O O . LEU A 1 107 ? -9.833 -3.372 19.757 1.00 87.88 107 LEU A O 1
ATOM 829 N N . LEU A 1 108 ? -8.353 -2.399 18.385 1.00 88.25 108 LEU A N 1
ATOM 830 C CA . LEU A 1 108 ? -7.659 -1.660 19.444 1.00 88.25 108 LEU A CA 1
ATOM 831 C C . LEU A 1 108 ? -8.254 -0.275 19.702 1.00 88.25 108 LEU A C 1
ATOM 833 O O . LEU A 1 108 ? -8.005 0.296 20.765 1.00 88.25 108 LEU A O 1
ATOM 837 N N . GLN A 1 109 ? -9.024 0.279 18.762 1.00 86.69 109 GLN A N 1
ATOM 838 C CA . GLN A 1 109 ? -9.603 1.613 18.904 1.00 86.69 109 GLN A CA 1
ATOM 839 C C . GLN A 1 109 ? -10.449 1.738 20.177 1.00 86.69 109 GLN A C 1
ATOM 841 O O . GLN A 1 109 ? -10.353 2.768 20.843 1.00 86.69 109 GLN A O 1
ATOM 846 N N . ASP A 1 110 ? -11.195 0.695 20.545 1.00 82.69 110 ASP A N 1
ATOM 847 C CA . ASP A 1 110 ? -12.079 0.713 21.718 1.00 82.69 110 ASP A CA 1
ATOM 848 C C . ASP A 1 110 ? -11.320 0.582 23.049 1.00 82.69 110 ASP A C 1
ATOM 850 O O . ASP A 1 110 ? -11.795 1.050 24.081 1.00 82.69 110 ASP A O 1
ATOM 854 N N . MET A 1 111 ? -10.121 -0.014 23.043 1.00 87.19 111 MET A N 1
ATOM 855 C CA . MET A 1 111 ? -9.338 -0.262 24.262 1.00 87.19 111 MET A CA 1
ATOM 856 C C . MET A 1 111 ? -8.366 0.868 24.606 1.00 87.19 111 MET A C 1
ATOM 858 O O . MET A 1 111 ? -8.200 1.216 25.771 1.00 87.19 111 MET A O 1
ATOM 862 N N . ILE A 1 112 ? -7.677 1.408 23.600 1.00 88.69 112 ILE A N 1
ATOM 863 C CA . ILE A 1 112 ? -6.547 2.334 23.797 1.00 88.69 112 ILE A CA 1
ATOM 864 C C . ILE A 1 112 ? -6.721 3.658 23.041 1.00 88.69 112 ILE A C 1
ATOM 866 O O . ILE A 1 112 ? -5.865 4.540 23.117 1.00 88.69 112 ILE A O 1
ATOM 870 N N . GLY A 1 113 ? -7.833 3.823 22.321 1.00 86.31 113 GLY A N 1
ATOM 871 C CA . GLY A 1 113 ? -8.103 4.985 21.485 1.00 86.31 113 GLY A CA 1
ATOM 872 C C . GLY A 1 113 ? -7.456 4.906 20.099 1.00 86.31 113 GLY A C 1
ATOM 873 O O . GLY A 1 113 ? -6.562 4.107 19.817 1.00 86.31 113 GLY A O 1
ATOM 874 N N . LEU A 1 114 ? -7.907 5.785 19.202 1.00 85.25 114 LEU A N 1
ATOM 875 C CA . LEU A 1 114 ? -7.591 5.721 17.770 1.00 85.25 114 LEU A CA 1
ATOM 876 C C . LEU A 1 114 ? -6.099 5.906 17.446 1.00 85.25 114 LEU A C 1
ATOM 878 O O . LEU A 1 114 ? -5.556 5.200 16.601 1.00 85.25 114 LEU A O 1
ATOM 882 N N . LYS A 1 115 ? -5.425 6.865 18.096 1.00 88.62 115 LYS A N 1
ATOM 883 C CA . LYS A 1 115 ? -4.026 7.217 17.784 1.00 88.62 115 LYS A CA 1
ATOM 884 C C . LYS A 1 115 ? -3.051 6.045 18.007 1.00 88.62 115 LYS A C 1
ATOM 886 O O . LYS A 1 115 ? -2.330 5.711 17.065 1.00 88.62 115 LYS A O 1
ATOM 891 N N . PRO A 1 116 ? -3.006 5.402 19.191 1.00 87.94 116 PRO A N 1
ATOM 892 C CA . PRO A 1 116 ? -2.111 4.267 19.406 1.00 87.94 116 PRO A CA 1
ATOM 893 C C . PRO A 1 116 ? -2.564 3.007 18.654 1.00 87.94 116 PRO A C 1
ATOM 895 O O . PRO A 1 116 ? -1.711 2.269 18.166 1.00 87.94 116 PRO A O 1
ATOM 898 N N . ALA A 1 117 ? -3.873 2.799 18.456 1.00 86.75 117 ALA A N 1
ATO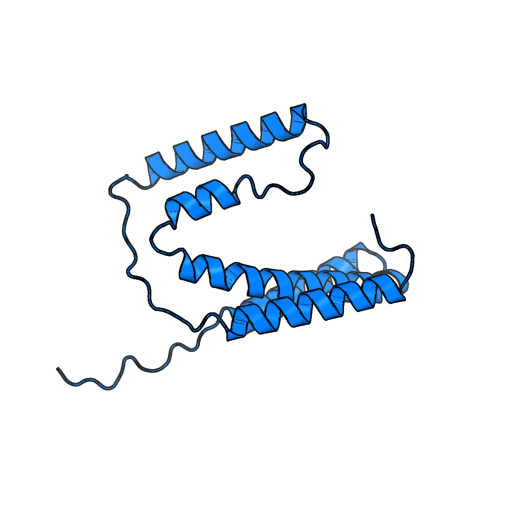M 899 C CA . ALA A 1 117 ? -4.379 1.715 17.611 1.00 86.75 117 ALA A CA 1
ATOM 900 C C . ALA A 1 117 ? -3.863 1.825 16.163 1.00 86.75 117 ALA A C 1
ATOM 902 O O . ALA A 1 117 ? -3.451 0.830 15.565 1.00 86.75 117 ALA A O 1
ATOM 903 N N . LEU A 1 118 ? -3.801 3.046 15.620 1.00 88.94 118 LEU A N 1
ATOM 904 C CA . LEU A 1 118 ? -3.265 3.302 14.284 1.00 88.94 118 LEU A CA 1
ATOM 905 C C . LEU A 1 118 ? -1.757 3.022 14.194 1.00 88.94 118 LEU A C 1
ATOM 907 O O . LEU A 1 118 ? -1.303 2.457 13.202 1.00 88.94 118 LEU A O 1
ATOM 911 N N . LEU A 1 119 ? -0.981 3.397 15.219 1.00 91.50 119 LEU A N 1
ATOM 912 C CA . LEU A 1 119 ? 0.459 3.109 15.273 1.00 91.50 119 LEU A CA 1
ATOM 913 C C . LEU A 1 119 ? 0.726 1.600 15.258 1.00 91.50 119 LEU A C 1
ATOM 915 O O . LEU A 1 119 ? 1.584 1.132 14.512 1.00 91.50 119 LEU A O 1
ATOM 919 N N . ILE A 1 120 ? -0.048 0.831 16.024 1.00 90.69 120 ILE A N 1
ATOM 920 C CA . ILE A 1 120 ? 0.078 -0.631 16.065 1.00 90.69 120 ILE A CA 1
ATOM 921 C C . ILE A 1 120 ? -0.362 -1.250 14.730 1.00 90.69 120 ILE A C 1
ATOM 923 O O . ILE A 1 120 ? 0.322 -2.128 14.202 1.00 90.69 120 ILE A O 1
ATOM 927 N N . GLY A 1 121 ? -1.438 -0.740 14.122 1.00 88.50 121 GLY A N 1
ATOM 928 C CA . GLY A 1 121 ? -1.850 -1.132 12.773 1.00 88.50 121 GLY A CA 1
ATOM 929 C C . GLY A 1 121 ? -0.772 -0.863 11.714 1.00 88.50 121 GLY A C 1
ATOM 930 O O . GLY A 1 121 ? -0.556 -1.692 10.830 1.00 88.50 121 GLY A O 1
ATOM 931 N N . TRP A 1 122 ? -0.038 0.247 11.824 1.00 91.56 122 TRP A N 1
ATOM 932 C CA . TRP A 1 122 ? 1.109 0.552 10.963 1.00 91.56 122 TRP A CA 1
ATOM 933 C C . TRP A 1 122 ? 2.262 -0.433 11.139 1.00 91.56 122 TRP A C 1
ATOM 935 O O . TRP A 1 122 ? 2.846 -0.870 10.148 1.00 91.56 122 TRP A O 1
ATOM 945 N N . ILE A 1 123 ? 2.580 -0.817 12.376 1.00 92.75 123 ILE A N 1
ATOM 946 C CA . ILE A 1 123 ? 3.603 -1.836 12.643 1.00 92.75 123 ILE A CA 1
ATOM 947 C C . ILE A 1 123 ? 3.210 -3.155 11.970 1.00 92.75 123 ILE A C 1
ATOM 949 O O . ILE A 1 123 ? 4.020 -3.746 11.257 1.00 92.75 123 ILE A O 1
ATOM 953 N N . ALA A 1 124 ? 1.954 -3.582 12.110 1.00 89.06 124 ALA A N 1
ATOM 954 C CA . ALA A 1 124 ? 1.459 -4.789 11.455 1.00 89.06 124 ALA A CA 1
ATOM 955 C C . ALA A 1 124 ? 1.502 -4.696 9.922 1.00 89.06 124 ALA A C 1
ATOM 957 O O . ALA A 1 124 ? 1.951 -5.634 9.262 1.00 89.06 124 ALA A O 1
ATOM 958 N N . TYR A 1 125 ? 1.116 -3.550 9.351 1.00 88.50 125 TYR A N 1
ATOM 959 C CA . TYR A 1 125 ? 1.252 -3.279 7.917 1.00 88.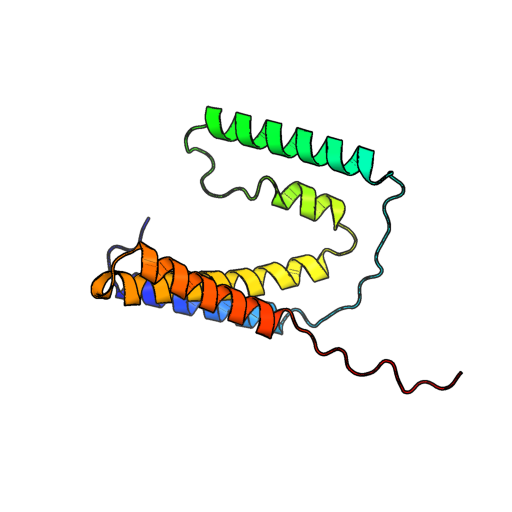50 125 TYR A CA 1
ATOM 960 C C . TYR A 1 125 ? 2.699 -3.453 7.441 1.00 88.50 125 TYR A C 1
ATOM 962 O O . TYR A 1 125 ? 2.953 -4.145 6.454 1.00 88.50 125 TYR A O 1
ATOM 970 N N . LEU A 1 126 ? 3.659 -2.863 8.160 1.00 89.81 126 LEU A N 1
ATOM 971 C CA . LEU A 1 126 ? 5.079 -2.952 7.824 1.00 89.81 126 LEU A CA 1
ATOM 972 C C . LEU A 1 126 ? 5.615 -4.379 7.959 1.00 89.81 126 LEU A C 1
ATOM 974 O O . LEU A 1 126 ? 6.439 -4.785 7.142 1.00 89.81 126 LEU A O 1
ATOM 978 N N . ILE A 1 127 ? 5.132 -5.155 8.933 1.00 89.38 127 ILE A N 1
ATOM 979 C CA . ILE A 1 127 ? 5.478 -6.574 9.078 1.00 89.38 127 ILE A CA 1
ATOM 980 C C . ILE A 1 127 ? 4.992 -7.369 7.864 1.00 89.38 127 ILE A C 1
ATOM 982 O O . ILE A 1 127 ? 5.781 -8.108 7.279 1.00 89.38 127 ILE A O 1
ATOM 986 N N . VAL A 1 128 ? 3.736 -7.189 7.439 1.00 87.06 128 VAL A N 1
ATOM 987 C CA . VAL A 1 128 ? 3.185 -7.865 6.249 1.00 87.06 128 VAL A CA 1
ATOM 988 C C . VAL A 1 128 ? 3.965 -7.472 4.994 1.00 87.06 128 VAL A C 1
ATOM 990 O O . VAL A 1 128 ? 4.371 -8.338 4.218 1.00 87.06 128 VAL A O 1
ATOM 993 N N . LEU A 1 129 ? 4.236 -6.175 4.822 1.00 85.31 129 LEU A N 1
ATOM 994 C CA . LEU A 1 129 ? 5.009 -5.658 3.696 1.00 85.31 129 LEU A CA 1
ATOM 995 C C . LEU A 1 129 ? 6.437 -6.220 3.688 1.00 85.31 129 LEU A C 1
ATOM 997 O O . LEU A 1 129 ? 6.940 -6.608 2.637 1.00 85.31 129 LEU A O 1
ATOM 1001 N N . ALA A 1 130 ? 7.092 -6.298 4.847 1.00 86.38 130 ALA A N 1
ATOM 1002 C CA . ALA A 1 130 ? 8.432 -6.854 4.966 1.00 86.38 130 ALA A CA 1
ATOM 1003 C C . ALA A 1 130 ? 8.444 -8.368 4.724 1.00 86.38 130 ALA A C 1
ATOM 1005 O O . ALA A 1 130 ? 9.324 -8.852 4.021 1.00 86.38 130 ALA A O 1
ATOM 1006 N N . ALA A 1 131 ? 7.480 -9.114 5.261 1.00 86.00 131 ALA A N 1
ATOM 1007 C CA . ALA A 1 131 ? 7.402 -10.563 5.107 1.00 86.00 131 ALA A CA 1
ATOM 1008 C C . ALA A 1 131 ? 7.127 -10.972 3.652 1.00 86.00 131 ALA A C 1
ATOM 1010 O O . ALA A 1 131 ? 7.817 -11.831 3.113 1.00 86.00 131 ALA A O 1
ATOM 1011 N N . LEU A 1 132 ? 6.158 -10.323 2.998 1.00 81.94 132 LEU A N 1
ATOM 1012 C CA . LEU A 1 132 ? 5.753 -10.657 1.627 1.00 81.94 132 LEU A CA 1
ATOM 1013 C C . LEU A 1 132 ? 6.589 -9.946 0.554 1.00 81.94 132 LEU A C 1
ATO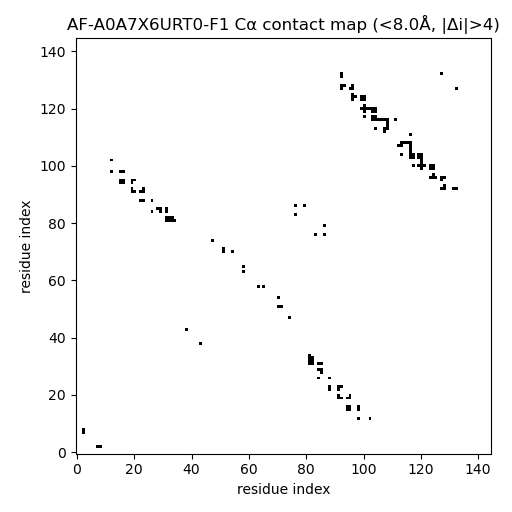M 1015 O O . LEU A 1 132 ? 6.671 -10.427 -0.579 1.00 81.94 132 LEU A O 1
ATOM 1019 N N . GLY A 1 133 ? 7.201 -8.809 0.897 1.00 71.19 133 GLY A N 1
ATOM 1020 C CA . GLY A 1 133 ? 8.104 -8.051 0.031 1.00 71.19 133 GLY A CA 1
ATOM 1021 C C . GLY A 1 133 ? 9.542 -8.576 0.038 1.00 71.19 133 GLY A C 1
ATOM 1022 O O . GLY A 1 133 ? 10.252 -8.421 -0.957 1.00 71.19 133 GLY A O 1
ATOM 1023 N N . ARG A 1 134 ? 9.985 -9.244 1.114 1.00 67.56 134 ARG A N 1
ATOM 1024 C CA . ARG A 1 134 ? 11.274 -9.952 1.147 1.00 67.56 134 ARG A CA 1
ATOM 1025 C C . ARG A 1 134 ? 11.143 -11.294 0.438 1.00 67.56 134 ARG A C 1
ATOM 1027 O O . ARG A 1 134 ? 11.008 -12.345 1.050 1.00 67.56 134 ARG A O 1
ATOM 1034 N N . ILE A 1 135 ? 11.241 -11.253 -0.883 1.00 55.53 135 ILE A N 1
ATOM 1035 C CA . ILE A 1 135 ? 11.555 -12.447 -1.665 1.00 55.53 135 ILE A CA 1
ATOM 1036 C C . ILE A 1 135 ? 12.970 -12.890 -1.254 1.00 55.53 135 ILE A C 1
ATOM 1038 O O . ILE A 1 135 ? 13.875 -12.047 -1.241 1.00 55.53 135 ILE A O 1
ATOM 1042 N N . PRO A 1 136 ? 13.189 -14.165 -0.887 1.00 50.59 136 PRO A N 1
ATOM 1043 C CA . PRO A 1 136 ? 14.504 -14.649 -0.496 1.00 50.59 136 PRO A CA 1
ATOM 1044 C C . PRO A 1 136 ? 15.535 -14.332 -1.583 1.00 50.59 136 PRO A C 1
ATOM 1046 O O . PRO A 1 136 ? 15.401 -14.767 -2.727 1.00 50.59 136 PRO A O 1
ATOM 1049 N N . LYS A 1 137 ? 16.602 -13.610 -1.224 1.00 47.81 137 LYS A N 1
ATOM 1050 C CA . LYS A 1 137 ? 17.858 -13.652 -1.979 1.00 47.81 137 LYS A CA 1
ATOM 1051 C C . LYS A 1 137 ? 18.425 -15.066 -1.823 1.00 47.81 137 LYS A C 1
ATOM 1053 O O . LYS A 1 137 ? 19.255 -15.281 -0.949 1.00 47.81 137 LYS A O 1
ATOM 1058 N N . ASN A 1 138 ? 17.982 -16.050 -2.603 1.00 51.06 138 ASN A N 1
ATOM 1059 C CA . ASN A 1 138 ? 18.734 -17.298 -2.682 1.00 51.06 138 ASN A CA 1
ATOM 1060 C C . ASN A 1 138 ? 18.651 -17.966 -4.060 1.00 51.06 138 ASN A C 1
ATOM 1062 O O . ASN A 1 138 ? 17.568 -18.113 -4.617 1.00 51.06 138 ASN A O 1
ATOM 1066 N N . LYS A 1 139 ? 19.832 -18.399 -4.527 1.00 45.75 139 LYS A N 1
ATOM 1067 C CA . LYS A 1 139 ? 20.207 -19.041 -5.802 1.00 45.75 139 LYS A CA 1
ATOM 1068 C C . LYS A 1 139 ? 20.588 -18.126 -6.983 1.00 45.75 139 LYS A C 1
ATOM 1070 O O . LYS A 1 139 ? 20.046 -18.228 -8.073 1.00 45.75 139 LYS A O 1
ATOM 1075 N N . ARG A 1 140 ? 21.620 -17.291 -6.795 1.00 47.03 140 ARG A N 1
ATOM 1076 C CA . ARG A 1 140 ? 22.602 -16.948 -7.857 1.00 47.03 140 ARG A CA 1
ATOM 1077 C C . ARG A 1 140 ? 24.012 -17.355 -7.421 1.00 47.03 140 ARG A C 1
ATOM 1079 O O . ARG A 1 140 ? 24.898 -16.521 -7.293 1.00 47.03 140 ARG A O 1
ATOM 1086 N N . ALA A 1 141 ? 24.177 -18.629 -7.098 1.00 49.00 141 ALA A N 1
ATOM 1087 C CA . ALA A 1 141 ? 25.471 -19.238 -6.806 1.00 49.00 141 ALA A CA 1
ATOM 1088 C C . ALA A 1 141 ? 25.367 -20.738 -7.111 1.00 49.00 141 ALA A C 1
ATOM 1090 O O . ALA A 1 141 ? 25.248 -21.547 -6.196 1.00 49.00 141 ALA A O 1
ATOM 1091 N N . SER A 1 142 ? 25.217 -21.100 -8.388 1.00 47.94 142 SER A N 1
ATOM 1092 C CA . SER A 1 142 ? 25.408 -22.477 -8.897 1.00 47.94 142 SER A CA 1
ATOM 1093 C C . SER A 1 142 ? 25.209 -22.567 -10.417 1.00 47.94 142 SER A C 1
ATOM 1095 O O . SER A 1 142 ? 24.569 -23.48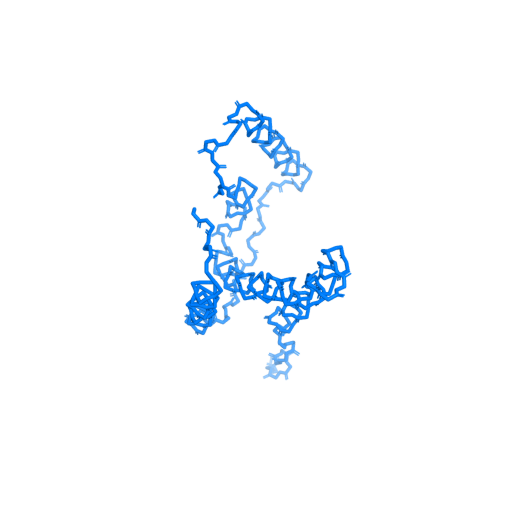6 -10.905 1.00 47.94 142 SER A O 1
ATOM 1097 N N . GLU A 1 143 ? 25.779 -21.637 -11.182 1.00 40.09 143 GLU A N 1
ATOM 1098 C CA . GLU A 1 143 ? 26.142 -21.931 -12.574 1.00 40.09 143 GLU A CA 1
ATOM 1099 C C . GLU A 1 143 ? 27.633 -21.606 -12.716 1.00 40.09 143 GLU A C 1
ATOM 1101 O O . GLU A 1 143 ? 28.014 -20.454 -12.479 1.00 40.09 143 GLU A O 1
ATOM 1106 N N . PRO A 1 144 ? 28.498 -22.612 -12.951 1.00 54.66 144 PRO A N 1
ATOM 1107 C CA . PRO A 1 144 ? 29.893 -22.369 -13.280 1.00 54.66 144 PRO A CA 1
ATOM 1108 C C . PRO A 1 144 ? 29.997 -21.725 -14.670 1.00 54.66 144 PRO A C 1
ATOM 1110 O O . PRO A 1 144 ? 29.117 -21.904 -15.512 1.00 54.66 144 PRO A O 1
ATOM 1113 N N . ALA A 1 145 ? 31.060 -20.933 -14.813 1.00 57.50 145 ALA A N 1
ATOM 1114 C CA . ALA A 1 145 ? 31.405 -20.070 -15.941 1.00 57.50 145 ALA A CA 1
ATOM 1115 C C . ALA A 1 145 ? 31.531 -20.787 -17.293 1.00 57.50 145 ALA A C 1
ATOM 1117 O O . ALA A 1 145 ? 31.915 -21.978 -17.298 1.00 57.50 145 ALA A O 1
#

Sequence (145 aa):
MVPTNDTSFWVSIVSVVSLAIWLYLSMPHRIERGHRSPLSVPVKFVLITLVVTGLVIMKGLLRGFMTSFPMVGVVAVYEARYSLWTLGRLAPVVMLGLSALISIAKLLQDMIGLKPALLIGWIAYLIVLAALGRIPKNKRASEPA